Protein AF-A0A7S0IEY4-F1 (afdb_monomer_lite)

Organism: Micromonas pusilla (NCBI:txid38833)

Foldseek 3Di:
DDDDDDDDPPPPPVVPPVVQQWQLNVLCVLCVVLVHHSVLSVVQSVLCVVVVNGGLVVLLPDALVVSVVSPHDSSSSVSSPVVSVVVVVVVVVVVVCVVVVVDPPPVPPPPDDDDDD

Radius of gyration: 23.55 Å; chains: 1; bounding box: 58×41×77 Å

Sequence (117 aa):
GAVAEKSDGEAIAEELEVEQESLDAFVARACARIGRGDDDAVKITAVLRANWFETPEEIAALSTSDLSAVGVPARFAMEVEAMTEEARVEAEQAAIAERLGANPAATSALGGDGGAD

Structure (mmCIF, N/CA/C/O backbone):
data_AF-A0A7S0IEY4-F1
#
_entry.id   AF-A0A7S0IEY4-F1
#
loop_
_atom_site.group_PDB
_atom_site.id
_atom_site.type_symbol
_atom_site.label_atom_id
_atom_site.label_alt_id
_atom_site.label_comp_id
_atom_site.label_asym_id
_atom_site.label_entity_id
_atom_site.label_seq_id
_atom_site.pdbx_PDB_ins_code
_atom_site.Cartn_x
_atom_site.Cartn_y
_atom_site.Cartn_z
_atom_site.occupancy
_atom_site.B_iso_or_equiv
_atom_site.auth_seq_id
_atom_site.auth_comp_id
_atom_site.auth_asym_id
_atom_site.auth_atom_id
_atom_site.pdbx_PDB_model_num
ATOM 1 N N . GLY A 1 1 ? 7.560 -2.221 -66.916 1.00 37.28 1 GLY A N 1
ATOM 2 C CA . GLY A 1 1 ? 7.990 -1.401 -65.763 1.00 37.28 1 GLY A CA 1
ATOM 3 C C . GLY A 1 1 ? 6.846 -0.488 -65.380 1.00 37.28 1 GLY A C 1
ATOM 4 O O . GLY A 1 1 ? 6.159 -0.045 -66.281 1.00 37.28 1 GLY A O 1
ATOM 5 N N . ALA A 1 2 ? 6.529 -0.231 -64.122 1.00 43.38 2 ALA A N 1
ATOM 6 C CA . ALA A 1 2 ? 7.121 -0.663 -62.866 1.00 43.38 2 ALA A CA 1
ATOM 7 C C . ALA A 1 2 ? 5.995 -1.064 -61.897 1.00 43.38 2 ALA A C 1
ATOM 9 O O .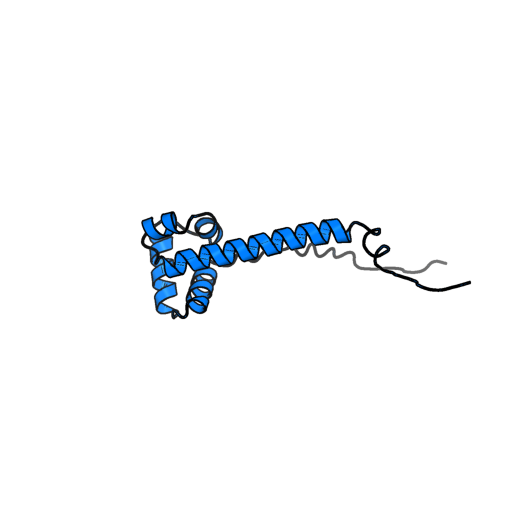 ALA A 1 2 ? 4.843 -0.676 -62.065 1.00 43.38 2 ALA A O 1
ATOM 10 N N . VAL A 1 3 ? 6.390 -1.911 -60.957 1.00 45.31 3 VAL A N 1
ATOM 11 C CA . VAL A 1 3 ? 5.639 -2.530 -59.869 1.00 45.31 3 VAL A CA 1
ATOM 12 C C . VAL A 1 3 ? 4.786 -1.553 -59.057 1.00 45.31 3 VAL A C 1
ATOM 14 O O . VAL A 1 3 ? 5.225 -0.463 -58.702 1.00 45.31 3 VAL A O 1
ATOM 17 N N . ALA A 1 4 ? 3.577 -2.006 -58.729 1.00 51.12 4 ALA A N 1
ATOM 18 C CA . ALA A 1 4 ? 2.868 -1.585 -57.535 1.00 51.12 4 ALA A CA 1
ATOM 19 C C . ALA A 1 4 ? 3.587 -2.202 -56.331 1.00 51.12 4 ALA A C 1
ATOM 21 O O . ALA A 1 4 ? 3.777 -3.419 -56.302 1.00 51.12 4 ALA A O 1
ATOM 22 N N . GLU A 1 5 ? 3.999 -1.390 -55.363 1.00 48.91 5 GLU A N 1
ATOM 23 C CA . GLU A 1 5 ? 4.564 -1.904 -54.123 1.00 48.91 5 GLU A CA 1
ATOM 24 C C . GLU A 1 5 ? 4.206 -0.998 -52.935 1.00 48.91 5 GLU A C 1
ATOM 26 O O . GLU A 1 5 ? 4.571 0.173 -52.919 1.00 48.91 5 GLU A O 1
ATOM 31 N N . LYS A 1 6 ? 3.512 -1.632 -51.974 1.00 45.94 6 LYS A N 1
ATOM 32 C CA . LYS A 1 6 ? 3.521 -1.448 -50.509 1.00 45.94 6 LYS A CA 1
ATOM 33 C C . LYS A 1 6 ? 3.008 -0.124 -49.946 1.00 45.94 6 LYS A C 1
ATOM 35 O O . LYS A 1 6 ? 3.498 0.944 -50.272 1.00 45.94 6 LYS A O 1
ATOM 40 N N . SER A 1 7 ? 1.943 -0.129 -49.152 1.00 47.03 7 SER A N 1
ATOM 41 C CA . SER A 1 7 ? 1.673 -0.829 -47.876 1.00 47.03 7 SER A CA 1
ATOM 42 C C . SER A 1 7 ? 1.707 0.227 -46.787 1.00 47.03 7 SER A C 1
ATOM 44 O O . SER A 1 7 ? 2.744 0.837 -46.544 1.00 47.03 7 SER A O 1
ATOM 46 N N . ASP A 1 8 ? 0.532 0.427 -46.202 1.00 52.88 8 ASP A N 1
ATOM 47 C CA . ASP A 1 8 ? 0.292 0.569 -44.771 1.00 52.88 8 ASP A CA 1
ATOM 48 C C . ASP A 1 8 ? 1.516 0.961 -43.942 1.00 52.88 8 ASP A C 1
ATOM 50 O O . ASP A 1 8 ? 2.288 0.127 -43.474 1.00 52.88 8 ASP A O 1
ATOM 54 N N . GLY A 1 9 ? 1.652 2.268 -43.750 1.00 42.91 9 GLY A N 1
ATOM 55 C CA . GLY A 1 9 ? 2.393 2.846 -42.641 1.00 42.91 9 GLY A CA 1
ATOM 56 C C . GLY A 1 9 ? 1.415 3.344 -41.586 1.00 42.91 9 GLY A C 1
ATOM 57 O O . GLY A 1 9 ? 1.474 4.514 -41.220 1.00 42.91 9 GLY A O 1
ATOM 58 N N . GLU A 1 10 ? 0.483 2.495 -41.142 1.00 42.88 10 GLU A N 1
ATOM 59 C CA . GLU A 1 10 ? -0.192 2.701 -39.861 1.00 42.88 10 GLU A CA 1
ATOM 60 C C . GLU A 1 10 ? 0.855 2.419 -38.784 1.00 42.88 10 GLU A C 1
ATOM 62 O O . GLU A 1 10 ? 1.049 1.294 -38.329 1.00 42.88 10 GLU A O 1
ATOM 67 N N . ALA A 1 11 ? 1.635 3.450 -38.461 1.00 45.72 11 ALA A N 1
ATOM 68 C CA . ALA A 1 11 ? 2.429 3.450 -37.254 1.00 45.72 11 ALA A CA 1
ATOM 69 C C . ALA A 1 11 ? 1.433 3.489 -36.095 1.00 45.72 11 ALA A C 1
ATOM 71 O O . ALA A 1 11 ? 1.017 4.560 -35.655 1.00 45.72 11 ALA A O 1
ATOM 72 N N . ILE A 1 12 ? 1.039 2.302 -35.637 1.00 47.25 12 ILE A N 1
ATOM 73 C CA . ILE A 1 12 ? 0.621 2.086 -34.263 1.00 47.25 12 ILE A CA 1
ATOM 74 C C . ILE A 1 12 ? 1.778 2.565 -33.381 1.00 47.25 12 ILE A C 1
ATOM 76 O O . ILE A 1 12 ? 2.682 1.820 -33.011 1.00 47.25 12 ILE A O 1
ATOM 80 N N . ALA A 1 13 ? 1.779 3.857 -33.067 1.00 45.03 13 ALA A N 1
ATOM 81 C CA . ALA A 1 13 ? 2.238 4.282 -31.765 1.00 45.03 13 ALA A CA 1
ATOM 82 C C . ALA A 1 13 ? 1.230 3.667 -30.793 1.00 45.03 13 ALA A C 1
ATOM 84 O O . ALA A 1 13 ? 0.248 4.292 -30.407 1.00 45.03 13 ALA A O 1
ATOM 85 N N . GLU A 1 14 ? 1.430 2.377 -30.523 1.00 41.91 14 GLU A N 1
ATOM 86 C CA . GLU A 1 14 ? 1.004 1.724 -29.305 1.00 41.91 14 GLU A CA 1
ATOM 87 C C . GLU A 1 14 ? 1.703 2.543 -28.222 1.00 41.91 14 GLU A C 1
ATOM 89 O O . GLU A 1 14 ? 2.869 2.329 -27.882 1.00 41.91 14 GLU A O 1
ATOM 94 N N . GLU A 1 15 ? 1.044 3.639 -27.833 1.00 39.72 15 GLU A N 1
ATOM 95 C CA . GLU A 1 15 ? 1.286 4.288 -26.567 1.00 39.72 15 GLU A CA 1
ATOM 96 C C . GLU A 1 15 ? 1.289 3.127 -25.587 1.00 39.72 15 GLU A C 1
ATOM 98 O O . GLU A 1 15 ? 0.283 2.442 -25.413 1.00 39.72 15 GLU A O 1
ATOM 103 N N . LEU A 1 16 ? 2.463 2.835 -25.033 1.00 41.19 16 LEU A N 1
ATOM 104 C CA . LEU A 1 16 ? 2.574 2.099 -23.793 1.00 41.19 16 LEU A CA 1
ATOM 105 C C . LEU A 1 16 ? 1.855 2.975 -22.766 1.00 41.19 16 LEU A C 1
ATOM 107 O O . LEU A 1 16 ? 2.480 3.711 -22.003 1.00 41.19 16 LEU A O 1
ATOM 111 N N . GLU A 1 17 ? 0.523 2.953 -22.812 1.00 39.25 17 GLU A N 1
ATOM 112 C CA . GLU A 1 17 ? -0.339 3.188 -21.684 1.00 39.25 17 GLU A CA 1
ATOM 113 C C . GLU A 1 17 ? 0.139 2.139 -20.694 1.00 39.25 17 GLU A C 1
ATOM 115 O O . GLU A 1 17 ? -0.282 0.985 -20.708 1.00 39.25 17 GLU A O 1
ATOM 120 N N . VAL A 1 18 ? 1.148 2.505 -19.904 1.00 46.19 18 VAL A N 1
ATOM 121 C CA . VAL A 1 18 ? 1.415 1.840 -18.645 1.00 46.19 18 VAL A CA 1
ATOM 122 C C . VAL A 1 18 ? 0.075 1.963 -17.946 1.00 46.19 18 VAL A C 1
ATOM 124 O O . VAL A 1 18 ? -0.258 3.056 -17.490 1.00 46.19 18 VAL A O 1
ATOM 127 N N . GLU A 1 19 ? -0.754 0.917 -18.027 1.00 47.34 19 GLU A N 1
ATOM 128 C CA . GLU A 1 19 ? -2.031 0.834 -17.336 1.00 47.34 19 GLU A CA 1
ATOM 129 C C . GLU A 1 19 ? -1.681 1.102 -15.881 1.00 47.34 19 GLU A C 1
ATOM 131 O O . GLU A 1 19 ? -1.153 0.229 -15.191 1.00 47.34 19 GLU A O 1
ATOM 136 N N . GLN A 1 20 ? -1.832 2.359 -15.455 1.00 56.59 20 GLN A N 1
ATOM 137 C CA . GLN A 1 20 ? -1.497 2.760 -14.104 1.00 56.59 20 GLN A CA 1
ATOM 138 C C . GLN A 1 20 ? -2.428 1.942 -13.229 1.00 56.59 20 GLN A C 1
ATOM 140 O O . GLN A 1 20 ? -3.647 2.146 -13.243 1.00 56.59 20 GLN A O 1
ATOM 145 N N . GLU A 1 21 ? -1.855 0.948 -12.549 1.00 73.62 21 GLU A N 1
ATOM 146 C CA . GLU A 1 21 ? -2.623 0.053 -11.705 1.00 73.62 21 GLU A CA 1
ATOM 147 C C . GLU A 1 21 ? -3.399 0.926 -10.719 1.00 73.62 21 GLU A C 1
ATOM 149 O O . GLU A 1 21 ? -2.853 1.810 -10.057 1.00 73.62 21 GLU A O 1
ATOM 154 N N . SER A 1 22 ? -4.714 0.741 -10.668 1.00 84.31 22 SER A N 1
ATOM 155 C CA . SER A 1 22 ? -5.531 1.517 -9.743 1.00 84.31 22 SER A CA 1
ATOM 156 C C . SER A 1 22 ? -5.115 1.199 -8.308 1.00 84.31 22 SER A C 1
ATOM 158 O O . SER A 1 22 ? -4.866 0.040 -7.982 1.00 84.31 22 SER A O 1
ATOM 160 N N . LEU A 1 23 ? -5.128 2.207 -7.428 1.00 86.00 23 LEU A N 1
ATOM 161 C CA . LEU A 1 23 ? -4.821 2.051 -5.999 1.00 86.00 23 LEU A CA 1
ATOM 162 C C . LEU A 1 23 ? -5.548 0.849 -5.367 1.00 86.00 23 LEU A C 1
ATOM 164 O O . LEU A 1 23 ? -4.968 0.103 -4.588 1.00 86.00 23 LEU A O 1
ATOM 168 N N . ASP A 1 24 ? -6.810 0.642 -5.741 1.00 87.75 24 ASP A N 1
ATOM 169 C CA . ASP A 1 24 ? -7.626 -0.481 -5.275 1.00 87.75 24 ASP A CA 1
ATOM 170 C C . ASP A 1 24 ? -7.070 -1.848 -5.708 1.00 87.75 24 ASP A C 1
ATOM 172 O O . ASP A 1 24 ? -6.922 -2.742 -4.877 1.00 87.75 24 ASP A O 1
ATOM 176 N N . ALA A 1 25 ? -6.683 -1.985 -6.980 1.00 89.25 25 ALA A N 1
ATOM 177 C CA . ALA A 1 25 ? -6.101 -3.210 -7.523 1.00 89.25 25 ALA A CA 1
ATOM 178 C C . ALA A 1 25 ? -4.742 -3.519 -6.876 1.00 89.25 25 ALA A C 1
ATOM 180 O O . ALA A 1 25 ? -4.496 -4.658 -6.471 1.00 89.25 25 ALA A O 1
ATOM 181 N N . PHE A 1 26 ? -3.909 -2.492 -6.682 1.00 89.19 26 PHE A N 1
ATOM 182 C CA . PHE A 1 26 ? -2.626 -2.621 -5.992 1.00 89.19 26 PHE A CA 1
ATOM 183 C C . PHE A 1 26 ? -2.808 -3.081 -4.538 1.00 89.19 26 PHE A C 1
ATOM 185 O O . PHE A 1 26 ? -2.192 -4.055 -4.096 1.00 89.19 26 PHE A O 1
ATOM 192 N N . VAL A 1 27 ? -3.705 -2.428 -3.788 1.00 90.69 27 VAL A N 1
ATOM 193 C CA . VAL A 1 27 ? -3.999 -2.782 -2.390 1.00 90.69 27 VAL A CA 1
ATOM 194 C C . VAL A 1 27 ? -4.591 -4.189 -2.294 1.00 90.69 27 VAL A C 1
ATOM 196 O O . VAL A 1 27 ? -4.190 -4.954 -1.414 1.00 90.69 27 VAL A O 1
ATOM 199 N N . ALA A 1 28 ? -5.502 -4.565 -3.196 1.00 91.31 28 ALA A N 1
ATOM 200 C CA . ALA A 1 28 ? -6.080 -5.905 -3.249 1.00 91.31 28 ALA A CA 1
ATOM 201 C C . ALA A 1 28 ? -5.010 -6.975 -3.508 1.00 91.31 28 ALA A C 1
ATOM 203 O O . ALA A 1 28 ? -4.964 -7.988 -2.806 1.00 91.31 28 ALA A O 1
ATOM 204 N N . ARG A 1 29 ? -4.088 -6.726 -4.444 1.00 89.31 29 ARG A N 1
ATOM 205 C CA . ARG A 1 29 ? -2.963 -7.620 -4.743 1.00 89.31 29 ARG A CA 1
ATOM 206 C C . ARG A 1 29 ? -2.015 -7.772 -3.554 1.00 89.31 29 ARG A C 1
ATOM 208 O O . ARG A 1 29 ? -1.653 -8.897 -3.203 1.00 89.31 29 ARG A O 1
ATOM 215 N N . ALA A 1 30 ? -1.638 -6.667 -2.915 1.00 89.69 30 ALA A N 1
ATOM 216 C CA . ALA A 1 30 ? -0.799 -6.689 -1.721 1.00 89.69 30 ALA A CA 1
ATOM 217 C C . ALA A 1 30 ? -1.494 -7.426 -0.561 1.00 89.69 30 ALA A C 1
ATOM 219 O O . ALA A 1 30 ? -0.872 -8.250 0.109 1.00 89.69 30 ALA A O 1
ATOM 220 N N . CYS A 1 31 ? -2.804 -7.223 -0.368 1.00 89.06 31 CYS A N 1
ATOM 221 C CA . CYS A 1 31 ? -3.594 -7.961 0.621 1.00 89.06 31 CYS A CA 1
ATOM 222 C C . CYS A 1 31 ? -3.639 -9.466 0.330 1.00 89.06 31 CYS A C 1
ATOM 224 O O . CYS A 1 31 ? -3.434 -10.267 1.245 1.00 89.06 31 CYS A O 1
ATOM 226 N N . ALA A 1 32 ? -3.833 -9.857 -0.931 1.00 89.06 32 ALA A N 1
ATOM 227 C CA . ALA A 1 32 ? -3.851 -11.258 -1.335 1.00 89.06 32 ALA A CA 1
ATOM 228 C C . ALA A 1 32 ? -2.512 -11.963 -1.048 1.00 89.06 32 ALA A C 1
ATOM 230 O O . ALA A 1 32 ? -2.513 -13.096 -0.561 1.00 89.06 32 ALA A O 1
ATOM 231 N N . ARG A 1 33 ? -1.369 -11.289 -1.268 1.00 88.00 33 ARG A N 1
ATOM 232 C CA . ARG A 1 33 ? -0.028 -11.840 -0.974 1.00 88.00 33 ARG A CA 1
ATOM 233 C C . ARG A 1 33 ? 0.184 -12.126 0.514 1.00 88.00 33 ARG A C 1
ATOM 235 O O . ARG A 1 33 ? 0.712 -13.180 0.866 1.00 88.00 33 ARG A O 1
ATOM 242 N N . ILE A 1 34 ? -0.313 -11.254 1.391 1.00 88.75 34 ILE A N 1
ATOM 243 C CA . ILE A 1 34 ? -0.230 -11.445 2.849 1.00 88.75 34 ILE A CA 1
ATOM 244 C C . ILE A 1 34 ? -1.343 -12.341 3.421 1.00 88.75 34 ILE A C 1
ATOM 246 O O . ILE A 1 34 ? -1.453 -12.473 4.643 1.00 88.75 34 ILE A O 1
ATOM 250 N N . GLY A 1 35 ? -2.172 -12.955 2.568 1.00 86.69 35 GLY A N 1
ATOM 251 C CA . GLY A 1 35 ? -3.268 -13.837 2.977 1.00 86.69 35 GLY A CA 1
ATOM 252 C C . GLY A 1 35 ? -4.448 -13.110 3.628 1.00 86.69 35 GLY A C 1
ATOM 253 O O . GLY A 1 35 ? -5.178 -13.712 4.418 1.00 86.69 35 GLY A O 1
ATOM 254 N N . ARG A 1 36 ? -4.623 -11.816 3.337 1.00 83.38 36 ARG A N 1
ATOM 255 C CA . ARG A 1 36 ? -5.793 -11.029 3.740 1.00 83.38 36 ARG A CA 1
ATOM 256 C C . ARG A 1 36 ? -6.841 -11.016 2.629 1.00 83.38 36 ARG A C 1
ATOM 258 O O . ARG A 1 36 ? -6.506 -11.059 1.451 1.00 83.38 36 ARG A O 1
ATOM 265 N N . GLY A 1 37 ? -8.112 -10.987 3.027 1.00 85.88 37 GLY A N 1
ATOM 266 C CA . GLY A 1 37 ? -9.240 -10.967 2.094 1.00 85.88 37 GLY A CA 1
ATOM 267 C C . GLY A 1 37 ? -9.570 -9.564 1.583 1.00 85.88 37 GLY A C 1
ATOM 268 O O . GLY A 1 37 ? -9.051 -8.566 2.081 1.00 85.88 37 GLY A O 1
ATOM 269 N N . ASP A 1 38 ? -10.498 -9.488 0.633 1.00 85.50 38 ASP A N 1
ATOM 270 C CA . ASP A 1 38 ? -10.924 -8.241 -0.019 1.00 85.50 38 ASP A CA 1
ATOM 271 C C . ASP A 1 38 ? -11.485 -7.195 0.962 1.00 85.50 38 ASP A C 1
ATOM 273 O O . ASP A 1 38 ? -11.341 -5.994 0.756 1.00 85.50 38 ASP A O 1
ATOM 277 N N . ASP A 1 39 ? -12.079 -7.631 2.076 1.00 89.44 39 ASP A N 1
ATOM 278 C CA . ASP A 1 39 ? -12.595 -6.735 3.122 1.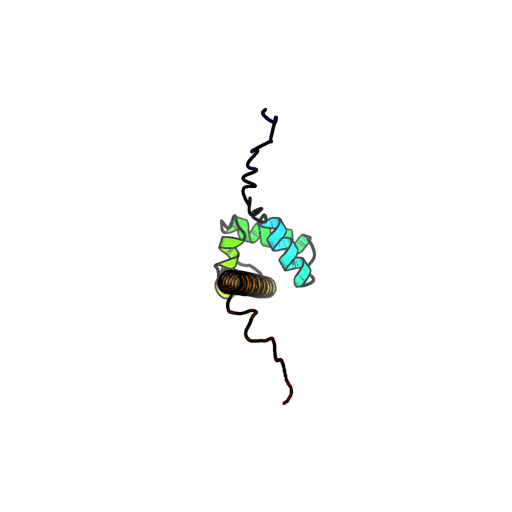00 89.44 39 ASP A CA 1
ATOM 279 C C . ASP A 1 39 ? -11.478 -5.912 3.795 1.00 89.44 39 ASP A C 1
ATOM 281 O O . ASP A 1 39 ? -11.652 -4.725 4.082 1.00 89.44 39 ASP A O 1
ATOM 285 N N . ASP A 1 40 ? -10.303 -6.515 4.001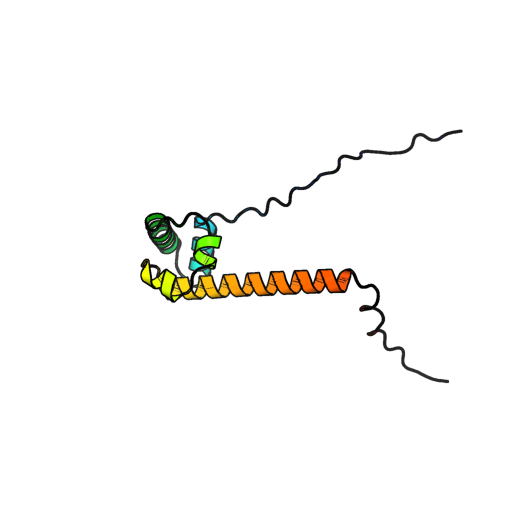 1.00 88.88 40 ASP A N 1
ATOM 286 C CA . ASP A 1 40 ? -9.119 -5.800 4.480 1.00 88.88 40 ASP A CA 1
ATOM 287 C C . ASP A 1 40 ? -8.598 -4.827 3.419 1.00 88.88 40 ASP A C 1
ATOM 289 O O . ASP A 1 40 ? -8.230 -3.705 3.767 1.00 88.88 40 ASP A O 1
ATOM 293 N N . ALA A 1 41 ? -8.615 -5.221 2.142 1.00 89.19 41 ALA A N 1
ATOM 294 C CA . ALA A 1 41 ? -8.198 -4.354 1.045 1.00 89.19 41 ALA A CA 1
ATOM 295 C C . ALA A 1 41 ? -9.061 -3.088 0.984 1.00 89.19 41 ALA A C 1
ATOM 297 O O . ALA A 1 41 ? -8.526 -1.984 1.004 1.00 89.19 41 ALA A O 1
ATOM 298 N N . VAL A 1 42 ? -10.390 -3.221 1.050 1.00 91.44 42 VAL A N 1
ATOM 299 C CA . VAL A 1 42 ? -11.317 -2.076 1.068 1.00 91.44 42 VAL A CA 1
ATOM 300 C C . VAL A 1 42 ? -11.047 -1.150 2.258 1.00 91.44 42 VAL A C 1
ATOM 302 O O . VAL A 1 42 ? -11.028 0.074 2.103 1.00 91.44 42 VAL A O 1
ATOM 305 N N . LYS A 1 43 ? -10.806 -1.707 3.453 1.00 91.88 43 LYS A N 1
ATOM 306 C CA . LYS A 1 43 ? -10.486 -0.918 4.655 1.00 91.88 43 LYS A CA 1
ATOM 307 C C . LYS A 1 43 ? -9.166 -0.169 4.512 1.00 91.88 43 LYS A C 1
ATOM 309 O O . LYS A 1 43 ? -9.096 1.004 4.870 1.00 91.88 43 LYS A O 1
ATOM 314 N N . ILE A 1 44 ? -8.136 -0.829 3.991 1.00 90.19 44 ILE A N 1
ATOM 315 C CA . ILE A 1 44 ? -6.815 -0.229 3.787 1.00 90.19 44 ILE A CA 1
ATOM 316 C C . ILE A 1 44 ? -6.895 0.862 2.715 1.00 90.19 44 ILE A C 1
ATOM 318 O O . ILE A 1 44 ? -6.433 1.972 2.962 1.00 90.19 44 ILE A O 1
ATOM 322 N N . THR A 1 45 ? -7.572 0.614 1.592 1.00 92.00 45 THR A N 1
ATOM 323 C CA . THR A 1 45 ? -7.828 1.623 0.551 1.00 92.00 45 THR A CA 1
ATOM 324 C C . THR A 1 45 ? -8.580 2.832 1.110 1.00 92.00 45 THR A C 1
ATOM 326 O O . THR A 1 45 ? -8.251 3.972 0.785 1.00 92.00 45 THR A O 1
ATOM 329 N N . ALA A 1 46 ? -9.563 2.618 1.991 1.00 91.44 46 ALA A N 1
ATOM 330 C CA . ALA A 1 46 ? -10.285 3.708 2.644 1.00 91.44 46 ALA A CA 1
ATOM 331 C C . ALA A 1 46 ? -9.381 4.544 3.568 1.00 91.44 46 ALA A C 1
ATOM 333 O O . ALA A 1 46 ? -9.468 5.771 3.548 1.00 91.44 46 ALA A O 1
ATOM 334 N N . VAL A 1 47 ? -8.496 3.904 4.342 1.00 92.06 47 VAL A N 1
ATOM 335 C CA . VAL A 1 47 ? -7.498 4.597 5.179 1.00 92.06 47 VAL A CA 1
ATOM 336 C C . VAL A 1 47 ? -6.521 5.390 4.314 1.00 92.06 47 VAL A C 1
ATOM 338 O O . VAL A 1 47 ? -6.243 6.548 4.617 1.00 92.06 47 VAL A O 1
ATOM 341 N N . LEU A 1 48 ? -6.038 4.807 3.217 1.00 90.38 48 LEU A N 1
ATOM 342 C CA . LEU A 1 48 ? -5.120 5.471 2.294 1.00 90.38 48 LEU A CA 1
ATOM 343 C C . LEU A 1 48 ? -5.763 6.717 1.668 1.00 90.38 48 LEU A C 1
ATOM 345 O O . LEU A 1 48 ? -5.214 7.813 1.766 1.00 90.38 48 LEU A O 1
ATOM 349 N N . ARG A 1 49 ? -6.989 6.601 1.151 1.00 90.12 49 ARG A N 1
ATOM 350 C CA . ARG A 1 49 ? -7.726 7.754 0.607 1.00 90.12 49 ARG A CA 1
ATOM 351 C C . ARG A 1 49 ? -8.050 8.817 1.654 1.00 90.12 49 ARG A C 1
ATOM 353 O O . ARG A 1 49 ? -8.056 10.002 1.336 1.00 90.12 49 ARG A O 1
ATOM 360 N N . ALA A 1 50 ? -8.300 8.424 2.904 1.00 91.94 50 ALA A N 1
ATOM 361 C CA . ALA A 1 50 ? -8.509 9.374 3.998 1.00 91.94 50 ALA A CA 1
ATOM 362 C C . ALA A 1 50 ? -7.253 10.207 4.316 1.00 91.94 50 ALA A C 1
ATOM 364 O O . ALA A 1 50 ? -7.373 11.285 4.892 1.00 91.94 50 ALA A O 1
ATOM 365 N N . ASN A 1 51 ? -6.073 9.726 3.917 1.00 89.75 51 ASN A N 1
ATOM 366 C CA . ASN A 1 51 ? -4.796 10.426 4.022 1.00 89.75 51 ASN A CA 1
ATOM 367 C C . ASN A 1 51 ? -4.360 11.077 2.691 1.00 89.75 51 ASN A C 1
ATOM 369 O O . ASN A 1 51 ? -3.197 11.438 2.556 1.00 89.75 51 ASN A O 1
ATOM 373 N N . TRP A 1 52 ? -5.288 11.263 1.741 1.00 89.31 52 TRP A N 1
ATOM 374 C CA . TRP A 1 52 ? -5.050 11.843 0.408 1.00 89.31 52 TRP A CA 1
ATOM 375 C C . TRP A 1 52 ? -4.125 11.039 -0.518 1.00 89.31 52 TRP A C 1
ATOM 377 O O . TRP A 1 52 ? -3.596 11.606 -1.462 1.00 89.31 52 TRP A O 1
ATOM 387 N N . PHE A 1 53 ? -3.969 9.728 -0.309 1.00 89.88 53 PHE A N 1
ATOM 388 C CA . PHE A 1 53 ? -3.291 8.875 -1.291 1.00 89.88 53 PHE A CA 1
ATOM 389 C C . PHE A 1 53 ? -4.247 8.485 -2.418 1.00 89.88 53 PHE A C 1
ATOM 391 O O . PHE A 1 53 ? -5.314 7.910 -2.162 1.00 89.88 53 PHE A O 1
ATOM 398 N N . GLU A 1 54 ? -3.856 8.770 -3.659 1.00 84.00 54 GLU A N 1
ATOM 399 C CA . GLU A 1 54 ? -4.682 8.521 -4.845 1.00 84.00 54 GLU A CA 1
ATOM 400 C C . GLU A 1 54 ? -4.080 7.454 -5.767 1.00 84.00 54 GLU A C 1
ATOM 402 O O . GLU A 1 54 ? -4.834 6.738 -6.435 1.00 84.00 54 GLU A O 1
ATOM 407 N N . THR A 1 55 ? -2.754 7.284 -5.755 1.00 86.25 55 THR A N 1
ATOM 408 C CA . THR A 1 55 ? -2.043 6.351 -6.644 1.00 86.25 55 THR A CA 1
ATOM 409 C C . THR A 1 55 ? -1.164 5.355 -5.877 1.00 86.25 55 THR A C 1
ATOM 411 O O . THR A 1 55 ? -0.737 5.633 -4.752 1.00 86.25 55 THR A O 1
ATOM 414 N N . PRO A 1 56 ? -0.873 4.171 -6.457 1.00 86.31 56 PRO A N 1
ATOM 415 C CA . PRO A 1 56 ? 0.053 3.210 -5.858 1.00 86.31 56 PRO A CA 1
ATOM 416 C C . PRO A 1 56 ? 1.485 3.740 -5.734 1.00 86.31 56 PRO A C 1
ATOM 418 O O . PRO A 1 56 ? 2.192 3.367 -4.801 1.00 86.31 56 PRO A O 1
ATOM 421 N N . GLU A 1 57 ? 1.900 4.642 -6.625 1.00 84.75 57 GLU A N 1
ATOM 422 C CA . GLU A 1 57 ? 3.233 5.250 -6.602 1.00 84.75 57 GLU A CA 1
ATOM 423 C C . GLU A 1 57 ? 3.465 6.089 -5.341 1.00 84.75 57 GLU A C 1
ATOM 425 O O . GLU A 1 57 ? 4.549 6.041 -4.762 1.00 84.75 57 GLU A O 1
ATOM 430 N N . GLU A 1 58 ? 2.445 6.811 -4.866 1.00 88.06 58 GLU A N 1
ATOM 431 C CA . GLU A 1 58 ? 2.558 7.605 -3.638 1.00 88.06 58 GLU A CA 1
ATOM 432 C C . GLU A 1 58 ? 2.781 6.728 -2.404 1.00 88.06 58 GLU A C 1
ATOM 434 O O . GLU A 1 58 ? 3.574 7.075 -1.533 1.00 88.06 58 GLU A O 1
ATOM 439 N N . ILE A 1 59 ? 2.117 5.571 -2.339 1.00 87.94 59 ILE A N 1
ATOM 440 C CA . ILE A 1 59 ? 2.310 4.600 -1.254 1.00 87.94 59 ILE A CA 1
ATOM 441 C C . ILE A 1 59 ? 3.663 3.896 -1.377 1.00 87.94 59 ILE A C 1
ATOM 443 O O . ILE A 1 59 ? 4.324 3.667 -0.368 1.00 87.94 59 ILE A O 1
ATOM 447 N N . ALA A 1 60 ? 4.065 3.545 -2.601 1.00 85.69 60 ALA A N 1
ATOM 448 C CA . ALA A 1 60 ? 5.328 2.873 -2.898 1.00 85.69 60 ALA A CA 1
ATOM 449 C C . ALA A 1 60 ? 6.550 3.759 -2.602 1.00 85.69 60 ALA A C 1
ATOM 451 O O . ALA A 1 60 ? 7.614 3.260 -2.243 1.00 85.69 60 ALA A O 1
ATOM 452 N N . ALA A 1 61 ? 6.401 5.082 -2.712 1.00 86.00 61 ALA A N 1
ATOM 453 C CA . ALA A 1 61 ? 7.443 6.044 -2.362 1.00 86.00 61 ALA A CA 1
ATOM 454 C C . ALA A 1 61 ? 7.652 6.204 -0.843 1.00 86.00 61 ALA A C 1
ATOM 456 O O . ALA A 1 61 ? 8.655 6.788 -0.420 1.00 86.00 61 ALA A O 1
ATOM 457 N N . LEU A 1 62 ? 6.717 5.723 -0.019 1.00 87.31 62 LEU A N 1
ATOM 458 C CA . LEU A 1 62 ? 6.768 5.855 1.433 1.00 87.31 62 LEU A CA 1
ATOM 459 C C . LEU A 1 62 ? 7.452 4.665 2.099 1.00 87.31 62 LEU A C 1
ATOM 461 O O . LEU A 1 62 ? 7.364 3.524 1.653 1.00 87.31 62 LEU A O 1
ATOM 465 N N . SER A 1 63 ? 8.099 4.934 3.234 1.00 87.50 63 SER A N 1
ATOM 466 C CA . SER A 1 63 ? 8.681 3.872 4.048 1.00 87.50 63 SER A CA 1
ATOM 467 C C . SER A 1 63 ? 7.604 3.106 4.815 1.00 87.50 63 SER A C 1
ATOM 469 O O . SER A 1 63 ? 6.535 3.634 5.144 1.00 87.50 63 SER A O 1
ATOM 471 N N . THR A 1 64 ? 7.933 1.881 5.230 1.00 87.75 64 THR A N 1
ATOM 472 C CA . THR A 1 64 ? 7.073 1.089 6.121 1.00 87.75 64 THR A CA 1
ATOM 473 C C . THR A 1 64 ? 6.636 1.868 7.381 1.00 87.75 64 THR A C 1
ATOM 475 O O . THR A 1 64 ? 5.518 1.694 7.882 1.00 87.75 64 THR A O 1
ATOM 478 N N . SER A 1 65 ? 7.502 2.752 7.897 1.00 87.56 65 SER A N 1
ATOM 479 C CA . SER A 1 65 ? 7.211 3.578 9.078 1.00 87.56 65 SER A CA 1
ATOM 480 C C . SER A 1 65 ? 6.214 4.700 8.782 1.00 87.56 65 SER A C 1
ATOM 482 O O . SER A 1 65 ? 5.323 4.933 9.597 1.00 87.56 65 SER A O 1
ATOM 484 N N . ASP A 1 66 ? 6.319 5.351 7.622 1.00 89.44 66 ASP A N 1
ATOM 485 C CA . ASP A 1 66 ? 5.385 6.402 7.195 1.00 89.44 66 ASP A CA 1
ATOM 486 C C . ASP A 1 66 ? 3.983 5.830 6.958 1.00 89.44 66 ASP A C 1
ATOM 488 O O . ASP A 1 66 ? 2.991 6.374 7.444 1.00 89.44 66 ASP A O 1
ATOM 492 N N . LEU A 1 67 ? 3.901 4.662 6.315 1.00 87.25 67 LEU A N 1
ATOM 493 C CA . LEU A 1 67 ? 2.635 3.949 6.129 1.00 87.25 67 LEU A CA 1
ATOM 494 C C . LEU A 1 67 ? 2.007 3.540 7.467 1.00 87.25 67 LEU A C 1
ATOM 496 O O . LEU A 1 67 ? 0.804 3.689 7.688 1.00 87.25 67 LEU A O 1
ATOM 500 N N . SER A 1 68 ? 2.827 3.092 8.415 1.00 88.69 68 SER A N 1
ATOM 501 C CA . SER A 1 68 ? 2.344 2.775 9.760 1.00 88.69 68 SER A CA 1
ATOM 502 C C . SER A 1 68 ? 1.841 4.021 10.507 1.00 88.69 68 SER A C 1
ATOM 504 O O . SER A 1 68 ? 0.884 3.924 11.277 1.00 88.69 68 SER A O 1
ATOM 506 N N . ALA A 1 69 ? 2.434 5.196 10.267 1.00 87.88 69 ALA A N 1
ATOM 507 C CA . ALA A 1 69 ? 2.029 6.457 10.892 1.00 87.88 69 ALA A CA 1
ATOM 508 C C . ALA A 1 69 ? 0.651 6.951 10.419 1.00 87.88 69 ALA A C 1
ATOM 510 O O . ALA A 1 69 ? -0.082 7.550 11.206 1.00 87.88 69 ALA A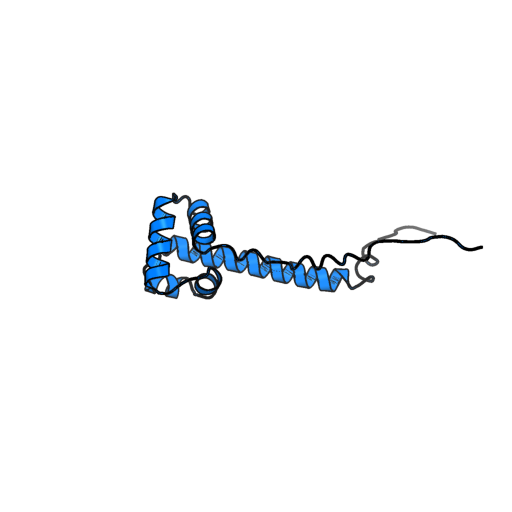 O 1
ATOM 511 N N . VAL A 1 70 ? 0.264 6.648 9.175 1.00 87.56 70 VAL A N 1
ATOM 512 C CA . VAL A 1 70 ? -1.063 6.980 8.617 1.00 87.56 70 VAL A CA 1
ATOM 513 C C . VAL A 1 70 ? -2.152 5.950 8.963 1.00 87.56 70 VAL A C 1
ATOM 515 O O . VAL A 1 70 ? -3.306 6.098 8.561 1.00 87.56 70 VAL A O 1
ATOM 518 N N . GLY A 1 71 ? -1.808 4.919 9.745 1.00 85.81 71 GLY A N 1
ATOM 519 C CA . GLY A 1 71 ? -2.743 3.901 10.234 1.00 85.81 71 GLY A CA 1
ATOM 520 C C . GLY A 1 71 ? -2.837 2.644 9.366 1.00 85.81 71 GLY A C 1
ATOM 521 O O . GLY A 1 71 ? -3.737 1.826 9.573 1.00 85.81 71 GLY A O 1
ATOM 522 N N . VAL A 1 72 ? -1.922 2.459 8.412 1.00 88.31 72 VAL A N 1
ATOM 523 C CA . VAL A 1 72 ? -1.855 1.244 7.593 1.00 88.31 72 VAL A CA 1
ATOM 524 C C . VAL A 1 72 ? -1.192 0.113 8.396 1.00 88.31 72 VAL A C 1
ATOM 526 O O . VAL A 1 72 ? -0.238 0.351 9.140 1.00 88.31 72 VAL A O 1
ATOM 529 N N . PRO A 1 73 ? -1.661 -1.144 8.286 1.00 88.69 73 PRO A N 1
ATOM 530 C CA . PRO A 1 73 ? -1.053 -2.259 9.005 1.00 88.69 73 PRO A CA 1
ATOM 531 C C . PRO A 1 73 ? 0.408 -2.476 8.593 1.00 88.69 73 PRO A C 1
ATOM 533 O O . PRO A 1 73 ? 0.697 -2.620 7.408 1.00 88.69 73 PRO A O 1
ATOM 536 N N . ALA A 1 74 ? 1.313 -2.639 9.564 1.00 87.81 74 ALA A N 1
ATOM 537 C CA . ALA A 1 74 ? 2.742 -2.863 9.299 1.00 87.81 74 ALA A CA 1
ATOM 538 C C . ALA A 1 74 ? 3.010 -4.039 8.338 1.00 87.81 74 ALA A C 1
ATOM 540 O O . ALA A 1 74 ? 3.887 -3.963 7.490 1.00 87.81 74 ALA A O 1
ATOM 541 N N . ARG A 1 75 ? 2.213 -5.116 8.420 1.00 87.88 75 ARG A N 1
ATOM 542 C CA . ARG A 1 75 ? 2.307 -6.262 7.496 1.00 87.88 75 ARG A CA 1
ATOM 543 C C . ARG A 1 75 ? 2.021 -5.892 6.042 1.00 87.88 75 ARG A C 1
ATOM 545 O O . ARG A 1 75 ? 2.664 -6.443 5.163 1.00 87.88 75 ARG A O 1
ATOM 552 N N . PHE A 1 76 ? 1.064 -4.998 5.810 1.00 90.19 76 PHE A N 1
ATOM 553 C CA . PHE A 1 76 ? 0.771 -4.490 4.474 1.00 90.19 76 PHE A CA 1
ATOM 554 C C . PHE A 1 76 ? 1.891 -3.560 4.009 1.00 90.19 76 PHE A C 1
ATOM 556 O O . PHE A 1 76 ? 2.399 -3.725 2.912 1.00 90.19 76 PHE A O 1
ATOM 563 N N . ALA A 1 77 ? 2.332 -2.645 4.873 1.00 90.06 77 ALA A N 1
ATOM 564 C CA . ALA A 1 77 ? 3.405 -1.708 4.559 1.00 90.06 77 ALA A CA 1
ATOM 565 C C . ALA A 1 77 ? 4.723 -2.413 4.166 1.00 90.06 77 ALA A C 1
ATOM 567 O O . ALA A 1 77 ? 5.345 -2.035 3.181 1.00 90.06 77 ALA A O 1
ATOM 568 N N . MET A 1 78 ? 5.090 -3.495 4.864 1.00 89.75 78 MET A N 1
ATOM 569 C CA . MET A 1 78 ? 6.242 -4.333 4.500 1.00 89.75 78 MET A CA 1
ATOM 570 C C . MET A 1 78 ? 6.081 -5.016 3.134 1.00 89.75 78 MET A C 1
ATOM 572 O O . MET A 1 78 ? 7.062 -5.191 2.421 1.00 89.75 78 MET A O 1
ATOM 576 N N . GLU A 1 79 ? 4.863 -5.431 2.774 1.00 91.31 79 GLU A N 1
ATOM 577 C CA . GLU A 1 79 ? 4.600 -6.048 1.468 1.00 91.31 79 GLU A CA 1
ATOM 578 C C . GLU A 1 79 ? 4.652 -5.008 0.343 1.00 91.31 79 GLU A C 1
ATOM 580 O O . GLU A 1 79 ? 5.214 -5.286 -0.707 1.00 91.31 79 GLU A O 1
ATOM 585 N N . VAL A 1 80 ? 4.144 -3.792 0.567 1.00 88.50 80 VAL A N 1
ATOM 586 C CA . VAL A 1 80 ? 4.273 -2.683 -0.394 1.00 88.50 80 VAL A CA 1
ATOM 587 C C . VAL A 1 80 ? 5.742 -2.368 -0.668 1.00 88.50 80 VAL A C 1
ATOM 589 O O . VAL A 1 80 ? 6.135 -2.244 -1.827 1.00 88.50 80 VAL A O 1
ATOM 592 N N . GLU A 1 81 ? 6.567 -2.297 0.378 1.00 88.25 81 GLU A N 1
ATOM 593 C CA . GLU A 1 81 ? 8.012 -2.085 0.251 1.00 88.25 81 GLU A CA 1
ATOM 594 C C . GLU A 1 81 ? 8.679 -3.227 -0.537 1.00 88.25 81 GLU A C 1
ATOM 596 O O . GLU A 1 81 ? 9.458 -2.969 -1.453 1.00 88.25 81 GLU A O 1
ATOM 601 N N . ALA A 1 82 ? 8.313 -4.484 -0.254 1.00 87.69 82 ALA A N 1
ATOM 602 C CA . ALA A 1 82 ? 8.811 -5.645 -0.991 1.00 87.69 82 ALA A CA 1
ATOM 603 C C . ALA A 1 82 ? 8.415 -5.604 -2.476 1.00 87.69 82 ALA A C 1
ATOM 605 O O . ALA A 1 82 ? 9.278 -5.744 -3.335 1.00 87.69 82 ALA A O 1
ATOM 606 N N . MET A 1 83 ? 7.142 -5.340 -2.783 1.00 86.00 83 MET A N 1
ATOM 607 C CA . MET A 1 83 ? 6.643 -5.231 -4.160 1.00 86.00 83 MET A CA 1
ATOM 608 C C . MET A 1 83 ? 7.316 -4.091 -4.928 1.00 86.00 83 MET A C 1
ATOM 610 O O . MET A 1 83 ? 7.609 -4.231 -6.114 1.00 86.00 83 MET A O 1
ATOM 614 N N . THR A 1 84 ? 7.589 -2.975 -4.252 1.00 85.75 84 THR A N 1
ATOM 615 C CA . THR A 1 84 ? 8.285 -1.825 -4.842 1.00 85.75 84 THR A CA 1
ATOM 616 C C . THR A 1 84 ? 9.742 -2.159 -5.142 1.00 85.75 84 THR A C 1
ATOM 618 O O . THR A 1 84 ? 10.244 -1.822 -6.213 1.00 85.75 84 THR A O 1
ATOM 621 N N . GLU A 1 85 ? 10.422 -2.852 -4.227 1.00 85.38 85 GLU A N 1
ATOM 622 C CA . GLU A 1 85 ? 11.800 -3.288 -4.446 1.00 85.38 85 GLU A CA 1
ATOM 623 C C . GLU A 1 85 ? 11.892 -4.331 -5.567 1.00 85.38 85 GLU A C 1
ATOM 625 O O . GLU 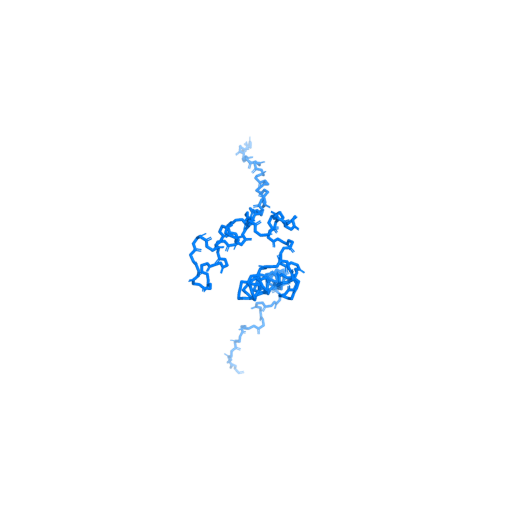A 1 85 ? 12.774 -4.238 -6.416 1.00 85.38 85 GLU A O 1
ATOM 630 N N . GLU A 1 86 ? 10.949 -5.276 -5.634 1.00 83.62 86 GLU A N 1
ATOM 631 C CA . GLU A 1 86 ? 10.837 -6.234 -6.741 1.00 83.62 86 GLU A CA 1
ATOM 632 C C . GLU A 1 86 ? 10.684 -5.507 -8.087 1.00 83.62 86 GLU A C 1
ATOM 634 O O . GLU A 1 86 ? 11.468 -5.745 -9.008 1.00 83.62 86 GLU A O 1
ATOM 639 N N . ALA A 1 87 ? 9.756 -4.547 -8.176 1.00 80.00 87 ALA A N 1
ATOM 640 C CA . ALA A 1 87 ? 9.540 -3.752 -9.384 1.00 80.00 87 ALA A CA 1
ATOM 641 C C . ALA A 1 87 ? 10.772 -2.913 -9.766 1.00 80.00 87 ALA A C 1
ATOM 643 O O . ALA A 1 87 ? 11.114 -2.806 -10.945 1.00 80.00 87 ALA A O 1
ATOM 644 N N . ARG A 1 88 ? 11.483 -2.347 -8.780 1.00 78.38 88 ARG A N 1
ATOM 645 C CA . ARG A 1 88 ? 12.725 -1.595 -9.012 1.00 78.38 88 ARG A CA 1
ATOM 646 C C . ARG A 1 88 ? 13.835 -2.494 -9.550 1.00 78.38 88 ARG A C 1
ATOM 648 O O . ARG A 1 88 ? 14.526 -2.109 -10.490 1.00 78.38 88 ARG A O 1
ATOM 655 N N . VAL A 1 89 ? 13.993 -3.688 -8.983 1.00 79.31 89 VAL A N 1
ATOM 656 C CA . VAL A 1 89 ? 14.987 -4.677 -9.420 1.00 79.31 89 VAL A CA 1
ATOM 657 C C . VAL A 1 89 ? 14.661 -5.206 -10.819 1.00 79.31 89 VAL A C 1
ATOM 659 O O . VAL A 1 89 ? 15.573 -5.381 -11.625 1.00 79.31 89 VAL A O 1
ATOM 662 N N . GLU A 1 90 ? 13.389 -5.431 -11.153 1.00 74.44 90 GLU A N 1
ATOM 663 C CA . GLU A 1 90 ? 12.973 -5.786 -12.516 1.00 74.44 90 GLU A CA 1
ATOM 664 C C . GLU A 1 90 ? 13.236 -4.650 -13.512 1.00 74.44 90 GLU A C 1
ATOM 666 O O . GLU A 1 90 ? 13.797 -4.903 -14.578 1.00 74.44 90 GLU A O 1
ATOM 671 N N . ALA A 1 91 ? 12.922 -3.399 -13.161 1.00 73.75 91 ALA A N 1
ATOM 672 C CA . ALA A 1 91 ? 13.203 -2.238 -14.005 1.00 73.75 91 ALA A CA 1
ATOM 673 C C . ALA A 1 91 ? 14.712 -2.029 -14.224 1.00 73.75 91 ALA A C 1
ATOM 675 O O . ALA A 1 91 ? 15.149 -1.740 -15.338 1.00 73.75 91 ALA A O 1
ATOM 676 N N . GLU A 1 92 ? 15.530 -2.223 -13.186 1.00 72.94 92 GLU A N 1
ATOM 677 C CA . GLU A 1 92 ? 16.988 -2.149 -13.292 1.00 72.94 92 GLU A CA 1
ATOM 678 C C . GLU A 1 92 ? 17.546 -3.293 -14.151 1.00 72.94 92 GLU A C 1
ATOM 680 O O . GLU A 1 92 ? 18.380 -3.056 -15.026 1.00 72.94 92 GLU A O 1
ATOM 685 N N . GLN A 1 93 ? 17.043 -4.520 -13.983 1.00 67.94 93 GLN A N 1
ATOM 686 C CA . GLN A 1 93 ? 17.408 -5.649 -14.840 1.00 67.94 93 GLN A CA 1
ATOM 687 C C . GLN A 1 93 ? 16.980 -5.439 -16.294 1.00 67.94 93 GLN A C 1
ATOM 689 O O . GLN A 1 93 ? 17.751 -5.769 -17.193 1.00 67.94 93 GLN A O 1
ATOM 694 N N . ALA A 1 94 ? 15.807 -4.855 -16.541 1.00 68.31 94 ALA A N 1
ATOM 695 C CA . ALA A 1 94 ? 15.346 -4.495 -17.877 1.00 68.31 94 ALA A CA 1
ATOM 696 C C . ALA A 1 94 ? 16.236 -3.411 -18.505 1.00 68.31 94 ALA A C 1
ATOM 698 O O . ALA A 1 94 ? 16.659 -3.561 -19.648 1.00 68.31 94 ALA A O 1
ATOM 699 N N . ALA A 1 95 ? 16.619 -2.377 -17.749 1.00 69.38 95 ALA A N 1
ATOM 700 C CA . ALA A 1 95 ? 17.546 -1.342 -18.211 1.00 69.38 95 ALA A CA 1
ATOM 701 C C . ALA A 1 95 ? 18.954 -1.901 -18.496 1.00 69.38 95 ALA A C 1
ATOM 703 O O . ALA A 1 95 ? 19.613 -1.520 -19.467 1.00 69.38 95 ALA A O 1
ATOM 704 N N . ILE A 1 96 ? 19.423 -2.842 -17.673 1.00 68.44 96 ILE A N 1
ATOM 705 C CA . ILE A 1 96 ? 20.682 -3.562 -17.887 1.00 68.44 96 ILE A CA 1
ATOM 706 C C . ILE A 1 96 ? 20.581 -4.462 -19.127 1.00 68.44 96 ILE A C 1
ATOM 708 O O . ILE A 1 96 ? 21.504 -4.464 -19.943 1.00 68.44 96 ILE A O 1
ATOM 712 N N . ALA A 1 97 ? 19.474 -5.185 -19.305 1.00 65.19 97 ALA A N 1
ATOM 713 C CA . ALA A 1 97 ? 19.215 -6.034 -20.464 1.00 65.19 97 ALA A CA 1
ATOM 714 C C . ALA A 1 97 ? 19.089 -5.225 -21.760 1.00 65.19 97 ALA A C 1
ATOM 716 O O . ALA A 1 97 ? 19.630 -5.647 -22.774 1.00 65.19 97 ALA A O 1
ATOM 717 N N . GLU A 1 98 ? 18.468 -4.046 -21.739 1.00 62.06 98 GLU A N 1
ATOM 718 C CA . GLU A 1 98 ? 18.425 -3.120 -22.876 1.00 62.06 98 GLU A CA 1
ATOM 719 C C . GLU A 1 98 ? 19.835 -2.624 -23.227 1.00 62.06 98 GLU A C 1
ATOM 721 O O . GLU A 1 98 ? 20.269 -2.684 -24.380 1.00 62.06 98 GLU A O 1
ATOM 726 N N . ARG A 1 99 ? 20.615 -2.231 -22.215 1.00 59.06 99 ARG A N 1
ATOM 727 C CA . ARG A 1 99 ? 22.002 -1.784 -22.391 1.00 59.06 99 ARG A CA 1
ATOM 728 C C . ARG A 1 99 ? 22.945 -2.898 -22.865 1.00 59.06 99 ARG A C 1
ATOM 730 O O . ARG A 1 99 ? 23.912 -2.614 -23.573 1.00 59.06 99 ARG A O 1
ATOM 737 N N . LEU A 1 100 ? 22.689 -4.150 -22.488 1.00 62.22 100 LEU A N 1
ATOM 738 C CA . LEU A 1 100 ? 23.434 -5.331 -22.945 1.00 62.22 100 LEU A CA 1
ATOM 739 C C . LEU A 1 100 ? 22.943 -5.834 -24.310 1.00 62.22 100 LEU A C 1
ATOM 741 O O . LEU A 1 100 ? 23.762 -6.252 -25.122 1.00 62.22 100 LEU A O 1
ATOM 745 N N . GLY A 1 101 ? 21.643 -5.751 -24.592 1.00 52.50 101 GLY A N 1
ATOM 746 C CA . GLY A 1 101 ? 21.010 -6.124 -25.859 1.00 52.50 101 GLY A CA 1
ATOM 747 C C . GLY A 1 101 ? 21.315 -5.148 -26.997 1.00 52.50 101 GLY A C 1
ATOM 748 O O . GLY A 1 101 ? 21.399 -5.558 -28.152 1.00 52.50 101 GLY A O 1
ATOM 749 N N . ALA A 1 102 ? 21.597 -3.883 -26.678 1.00 51.97 102 ALA A N 1
ATOM 750 C CA . ALA A 1 102 ? 22.159 -2.907 -27.611 1.00 51.97 102 ALA A CA 1
ATOM 751 C C . ALA A 1 102 ? 23.668 -3.106 -27.879 1.00 51.97 102 ALA A C 1
ATOM 753 O O . ALA A 1 102 ? 24.244 -2.394 -28.704 1.00 51.97 102 ALA A O 1
ATOM 754 N N . ASN A 1 103 ? 24.330 -4.060 -27.207 1.00 43.91 103 ASN A N 1
ATOM 755 C CA . ASN A 1 103 ? 25.741 -4.365 -27.422 1.00 43.91 103 ASN A CA 1
ATOM 756 C C . ASN A 1 103 ? 25.922 -5.722 -28.137 1.00 43.91 103 ASN A C 1
ATOM 758 O O . ASN A 1 103 ? 25.942 -6.765 -27.478 1.00 43.91 103 ASN A O 1
ATOM 762 N N . PRO A 1 104 ? 26.156 -5.742 -29.467 1.00 51.16 104 PRO A N 1
ATOM 763 C CA . PRO A 1 104 ? 26.394 -6.981 -30.214 1.00 51.16 104 PRO A CA 1
ATOM 764 C C . PRO A 1 104 ? 27.677 -7.728 -29.798 1.00 51.16 104 PRO A C 1
ATOM 766 O O . PRO A 1 104 ? 27.946 -8.808 -30.315 1.00 51.16 104 PRO A O 1
ATOM 769 N N . ALA A 1 105 ? 28.487 -7.191 -28.877 1.00 50.97 105 ALA A N 1
ATOM 770 C CA . ALA A 1 105 ? 29.711 -7.837 -28.410 1.00 50.97 105 ALA A CA 1
ATOM 771 C C . ALA A 1 105 ? 29.504 -8.833 -27.249 1.00 50.97 105 ALA A C 1
ATOM 773 O O . ALA A 1 105 ? 30.378 -9.668 -27.015 1.00 50.97 105 ALA A O 1
ATOM 774 N N . ALA A 1 106 ? 28.382 -8.785 -26.516 1.00 47.91 106 ALA A N 1
ATOM 775 C CA . ALA A 1 106 ? 28.202 -9.620 -25.319 1.00 47.91 106 ALA A CA 1
ATOM 776 C C . ALA A 1 106 ? 27.843 -11.087 -25.635 1.00 47.91 106 ALA A C 1
ATOM 778 O O . ALA A 1 106 ? 28.156 -11.981 -24.851 1.00 47.91 106 ALA A O 1
ATOM 779 N N . THR A 1 107 ? 27.258 -11.367 -26.804 1.00 48.00 107 THR A N 1
ATOM 780 C CA . THR A 1 107 ? 26.911 -12.736 -27.228 1.00 48.00 107 THR A CA 1
ATOM 781 C C . THR A 1 107 ? 28.087 -13.502 -27.837 1.00 48.00 107 THR A C 1
ATOM 783 O O . THR A 1 107 ? 28.031 -14.725 -27.932 1.00 48.00 107 THR A O 1
ATOM 786 N N . SER A 1 108 ? 29.168 -12.823 -28.234 1.00 47.91 108 SER A N 1
ATOM 787 C CA . SER A 1 108 ? 30.324 -13.467 -28.878 1.00 47.91 108 SER A CA 1
ATOM 788 C C . SER A 1 108 ? 31.396 -13.966 -27.904 1.00 47.91 108 SER A C 1
ATOM 790 O O . SER A 1 108 ? 32.273 -14.714 -28.321 1.00 47.91 108 SER A O 1
ATOM 792 N N . ALA A 1 109 ? 31.340 -13.604 -26.618 1.00 50.81 109 ALA A N 1
ATOM 793 C CA . ALA A 1 109 ? 32.370 -13.988 -25.643 1.00 50.81 109 ALA A CA 1
ATOM 794 C C . ALA A 1 109 ? 32.083 -15.306 -24.894 1.00 50.81 109 ALA A C 1
ATOM 796 O O . ALA A 1 109 ? 32.963 -15.801 -24.193 1.00 50.81 109 ALA A O 1
ATOM 797 N N . LEU A 1 110 ? 30.885 -15.892 -25.047 1.00 52.19 110 LEU A N 1
ATOM 798 C CA . LEU A 1 110 ? 30.520 -17.180 -24.432 1.00 52.19 110 LEU A CA 1
ATOM 799 C C . LEU A 1 110 ? 30.456 -18.354 -25.429 1.00 52.19 110 LEU A C 1
ATOM 801 O O . LEU A 1 110 ? 30.005 -19.440 -25.075 1.00 52.19 110 LEU A O 1
ATOM 805 N N . GLY A 1 111 ? 30.916 -18.153 -26.668 1.00 48.06 111 GLY A N 1
ATOM 806 C CA . GLY A 1 111 ? 31.150 -19.223 -27.637 1.00 48.06 111 GLY A CA 1
ATOM 807 C C . GLY A 1 111 ? 32.549 -19.799 -27.454 1.00 48.06 111 GLY A C 1
ATOM 808 O O . GLY A 1 111 ? 33.465 -19.447 -28.191 1.00 48.06 111 GLY A O 1
ATOM 809 N N . GLY A 1 112 ? 32.730 -20.638 -26.435 1.00 52.03 112 GLY A N 1
ATOM 810 C CA . GLY A 1 112 ? 33.923 -21.467 -26.323 1.00 52.03 112 GLY A CA 1
ATOM 811 C C . GLY A 1 112 ? 33.963 -22.471 -27.472 1.00 52.03 112 GLY A C 1
ATOM 812 O O . GLY A 1 112 ? 33.171 -23.407 -27.482 1.00 52.03 112 GLY A O 1
ATOM 813 N N . ASP A 1 113 ? 34.888 -22.287 -28.410 1.00 48.12 113 ASP A N 1
ATOM 814 C CA . ASP A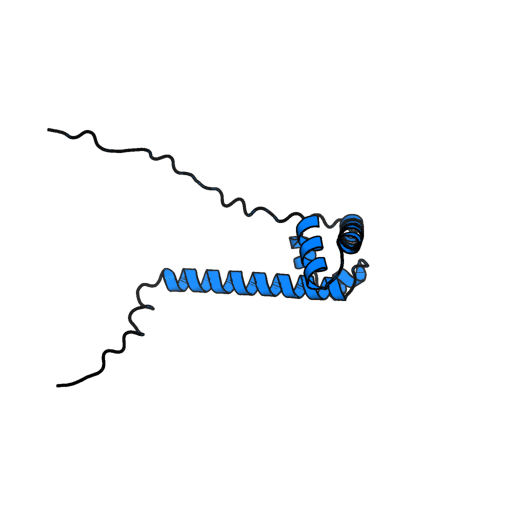 1 113 ? 35.308 -23.340 -29.331 1.00 48.12 113 ASP A CA 1
ATOM 815 C C . ASP A 1 113 ? 36.653 -23.874 -28.836 1.00 48.12 113 ASP A C 1
ATOM 817 O O . ASP A 1 113 ? 37.685 -23.200 -28.866 1.00 48.12 113 ASP A O 1
ATOM 821 N N . GLY A 1 114 ? 36.597 -25.059 -28.238 1.00 49.81 114 GLY A N 1
ATOM 822 C CA . GLY A 1 114 ? 37.779 -25.827 -27.908 1.00 49.81 114 GLY A CA 1
ATOM 823 C C . GLY A 1 114 ? 38.195 -26.685 -29.096 1.00 49.81 114 GLY A C 1
ATOM 824 O O . GLY A 1 114 ? 37.356 -27.359 -29.680 1.00 49.81 114 GLY A O 1
ATOM 825 N N . GLY A 1 115 ? 39.505 -26.776 -29.331 1.00 44.66 115 GLY A N 1
ATOM 826 C CA . GLY A 1 115 ? 40.108 -28.006 -29.847 1.00 44.66 115 GLY A CA 1
ATOM 827 C C . GLY A 1 115 ? 40.891 -27.909 -31.157 1.00 44.66 115 GLY A C 1
ATOM 828 O O . GLY A 1 115 ? 40.310 -27.925 -32.229 1.00 44.66 115 GLY A O 1
ATOM 829 N N . ALA A 1 116 ? 42.217 -27.988 -30.993 1.00 42.88 116 ALA A N 1
ATOM 830 C CA . ALA A 1 116 ? 43.173 -28.805 -31.756 1.00 42.88 116 ALA A CA 1
ATOM 831 C C . ALA A 1 116 ? 43.410 -28.545 -33.263 1.00 42.88 116 ALA A C 1
ATOM 833 O O . ALA A 1 116 ? 42.605 -28.930 -34.104 1.00 42.88 116 ALA A O 1
ATOM 834 N N . ASP A 1 117 ? 44.625 -28.074 -33.578 1.00 45.72 117 ASP A N 1
ATOM 835 C CA . ASP A 1 117 ? 45.636 -28.860 -34.318 1.00 45.72 117 ASP A CA 1
ATOM 836 C C . ASP A 1 117 ? 47.045 -28.520 -33.791 1.00 45.72 117 ASP A C 1
ATOM 838 O O . ASP A 1 117 ? 47.343 -27.308 -33.653 1.00 45.72 117 ASP A O 1
#

pLDDT: mean 72.89, std 18.93, range [37.28, 92.06]

Secondary structure (DSSP, 8-state):
----------------------HHHHHHHHHHHTT--HHHHHHHHHHHHHTT--SHHHHHTS-HHHHHHTT--HHHHHHHHHHHHHHHHHHHHHHHHHHHHT-TTSSSSS-------